Protein AF-A0A943RHI0-F1 (afdb_monomer_lite)

pLDDT: mean 83.56, std 10.18, range [46.06, 96.56]

Secondary structure (DSSP, 8-state):
----EEES--HHHHHHHHTTSSSEEE---HHHHHHHHHHHHHHHHTT----S----PPPEE-TTTHHHHHHHHHHHHHHHHHHHS---

Sequence (88 aa):
MITVFGTGLSGENYKLFNDNDIYALCIEPYYEAAAQGTMTLDRIVRGESIASVARVNRPIVHSDTADKYTAIYESMLAAFAAGTDGNV

Radius of gyration: 16.52 Å; chains: 1; bounding box: 37×43×38 Å

Structure (mmCIF, N/CA/C/O backbone):
data_AF-A0A943RHI0-F1
#
_entry.id   AF-A0A943RHI0-F1
#
loop_
_atom_site.group_PDB
_atom_site.id
_atom_site.type_symbol
_atom_site.label_atom_id
_atom_site.label_alt_id
_atom_site.label_comp_id
_atom_site.label_asym_id
_atom_site.label_entity_id
_atom_site.label_seq_id
_atom_site.pdbx_PDB_ins_code
_atom_site.Cartn_x
_atom_site.Cartn_y
_atom_site.Cartn_z
_atom_site.occupancy
_atom_site.B_iso_or_equiv
_atom_site.auth_seq_id
_atom_site.auth_comp_id
_atom_site.auth_asym_id
_atom_site.auth_atom_id
_atom_site.pdbx_PDB_model_num
ATOM 1 N N . MET A 1 1 ? 19.773 -19.631 -10.627 1.00 60.12 1 MET A N 1
ATOM 2 C CA . MET A 1 1 ? 18.891 -18.471 -10.865 1.00 60.12 1 MET A CA 1
ATOM 3 C C . MET A 1 1 ? 18.497 -17.924 -9.506 1.00 60.12 1 MET A C 1
ATOM 5 O O . MET A 1 1 ? 18.077 -18.721 -8.677 1.00 60.12 1 MET A O 1
ATOM 9 N N . ILE A 1 2 ? 18.726 -16.637 -9.243 1.00 77.50 2 ILE A N 1
ATOM 10 C CA . ILE A 1 2 ? 18.339 -15.981 -7.985 1.00 77.50 2 ILE A CA 1
ATOM 11 C C . ILE A 1 2 ? 17.147 -15.085 -8.309 1.00 77.50 2 ILE A C 1
ATOM 13 O O . ILE A 1 2 ? 17.236 -14.279 -9.230 1.00 77.50 2 ILE A O 1
ATOM 17 N N . THR A 1 3 ? 16.045 -15.246 -7.581 1.00 80.38 3 THR A N 1
ATOM 18 C CA . THR A 1 3 ? 14.868 -14.379 -7.705 1.00 80.38 3 THR A CA 1
ATOM 19 C C . THR A 1 3 ? 14.943 -13.304 -6.631 1.00 80.38 3 THR A C 1
ATOM 21 O O . THR A 1 3 ? 15.010 -13.627 -5.445 1.00 80.38 3 THR A O 1
ATOM 24 N N . VAL A 1 4 ? 14.939 -12.038 -7.045 1.00 84.88 4 VAL A N 1
ATOM 25 C CA . VAL A 1 4 ? 15.013 -10.880 -6.145 1.00 84.88 4 VAL A CA 1
ATOM 26 C C . VAL A 1 4 ? 13.658 -10.179 -6.109 1.00 84.88 4 VAL A C 1
ATOM 28 O O . VAL A 1 4 ? 13.034 -9.974 -7.150 1.00 84.88 4 VAL A O 1
ATOM 31 N N . PHE A 1 5 ? 13.211 -9.816 -4.908 1.00 85.88 5 PHE A N 1
ATOM 32 C CA . PHE A 1 5 ? 11.975 -9.072 -4.667 1.00 85.88 5 PHE A CA 1
ATOM 33 C C . PHE A 1 5 ? 12.315 -7.728 -4.027 1.00 85.88 5 PHE A C 1
ATOM 35 O O . PHE A 1 5 ? 13.083 -7.685 -3.064 1.00 85.88 5 PHE A O 1
ATOM 42 N N . GLY A 1 6 ? 11.731 -6.644 -4.534 1.00 85.25 6 GLY A N 1
ATOM 43 C CA . GLY A 1 6 ? 11.812 -5.332 -3.892 1.00 85.25 6 GLY A CA 1
ATOM 44 C C . GLY A 1 6 ? 10.692 -5.134 -2.867 1.00 85.25 6 GLY A C 1
ATOM 45 O O . GLY A 1 6 ? 9.643 -5.778 -2.934 1.00 85.25 6 GLY A O 1
ATOM 46 N N . THR A 1 7 ? 10.901 -4.229 -1.912 1.00 86.25 7 THR A N 1
ATOM 47 C CA . THR A 1 7 ? 9.898 -3.845 -0.907 1.00 86.25 7 THR A CA 1
ATOM 48 C C . THR A 1 7 ? 9.657 -2.346 -0.937 1.00 86.25 7 THR A C 1
ATOM 50 O O . THR A 1 7 ? 10.600 -1.561 -0.906 1.00 86.25 7 THR A O 1
ATOM 53 N N . GLY A 1 8 ? 8.383 -1.970 -0.927 1.00 80.19 8 GLY A N 1
ATOM 54 C CA . GLY A 1 8 ? 7.922 -0.589 -0.981 1.00 80.19 8 GLY A CA 1
ATOM 55 C C . GLY A 1 8 ? 7.977 -0.020 -2.393 1.00 80.19 8 GLY A C 1
ATOM 56 O O . GLY A 1 8 ? 8.825 -0.414 -3.201 1.00 80.19 8 GLY A O 1
ATOM 57 N N . LEU A 1 9 ? 7.062 0.897 -2.702 1.00 71.94 9 LEU A N 1
ATOM 58 C CA . LEU A 1 9 ? 7.094 1.591 -3.986 1.00 71.94 9 LEU A CA 1
ATOM 59 C C . LEU A 1 9 ? 7.875 2.905 -3.849 1.00 71.94 9 LEU A C 1
ATOM 61 O O . LEU A 1 9 ? 7.488 3.825 -3.131 1.00 71.94 9 LEU A O 1
ATOM 65 N N . SER A 1 10 ? 9.019 2.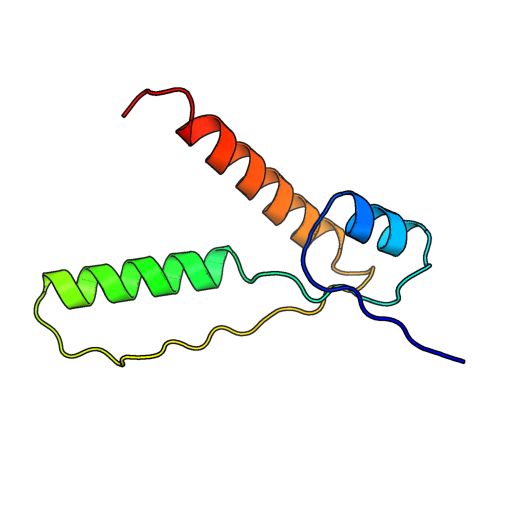956 -4.524 1.00 77.38 10 SER A N 1
ATOM 66 C CA . SER A 1 10 ? 9.859 4.141 -4.689 1.00 77.38 10 SER A CA 1
ATOM 67 C C . SER A 1 10 ? 10.202 4.284 -6.169 1.00 77.38 10 SER A C 1
ATOM 69 O O . SER A 1 10 ? 10.165 3.296 -6.905 1.00 77.38 10 SER A O 1
ATOM 71 N N . GLY A 1 11 ? 10.570 5.489 -6.615 1.00 75.38 11 GLY A N 1
ATOM 72 C CA . GLY A 1 11 ? 11.013 5.689 -8.001 1.00 75.38 11 GLY A CA 1
ATOM 73 C C . GLY A 1 11 ? 12.186 4.775 -8.387 1.00 75.38 11 GLY A C 1
ATOM 74 O O . GLY A 1 11 ? 12.242 4.277 -9.507 1.00 75.38 11 GLY A O 1
ATOM 75 N N . GLU A 1 12 ? 13.080 4.482 -7.438 1.00 83.62 12 GLU A N 1
ATOM 76 C CA . GLU A 1 12 ? 14.209 3.564 -7.627 1.00 83.62 12 GLU A CA 1
ATOM 77 C C . GLU A 1 12 ? 13.754 2.106 -7.764 1.00 83.62 12 GLU A C 1
ATOM 79 O O . GLU A 1 12 ? 14.139 1.428 -8.714 1.00 83.62 12 GLU A O 1
ATOM 84 N N . ASN A 1 13 ? 12.883 1.636 -6.867 1.00 82.38 13 ASN A N 1
ATOM 85 C CA . ASN A 1 13 ? 12.340 0.278 -6.917 1.00 82.38 13 ASN A CA 1
ATOM 86 C C . ASN A 1 13 ? 11.494 0.051 -8.172 1.00 82.38 13 ASN A C 1
ATOM 88 O O . ASN A 1 13 ? 11.526 -1.030 -8.753 1.00 82.38 13 ASN A O 1
ATOM 92 N N . TYR A 1 14 ? 10.766 1.078 -8.610 1.00 78.50 14 TYR A N 1
ATOM 93 C CA . TYR A 1 14 ? 10.000 1.037 -9.847 1.00 78.50 14 TYR A CA 1
ATOM 94 C C . TYR A 1 14 ? 10.907 0.933 -11.074 1.00 78.50 14 TYR A C 1
ATOM 96 O O . TYR A 1 14 ? 10.640 0.147 -11.980 1.00 78.50 14 TYR A O 1
ATOM 104 N N . LYS A 1 15 ? 12.023 1.671 -11.084 1.00 82.19 15 LYS A N 1
ATOM 105 C CA . LYS A 1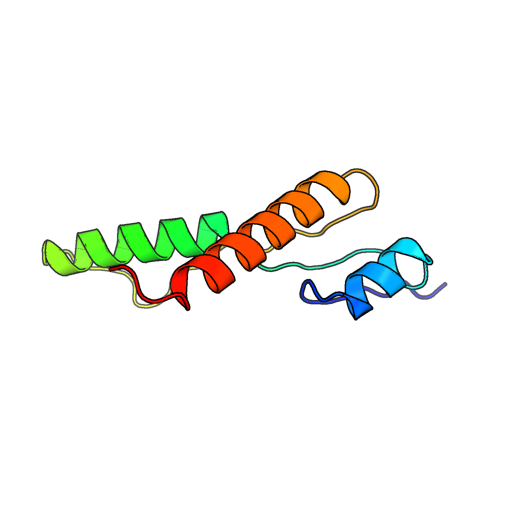 15 ? 13.027 1.570 -12.143 1.00 82.19 15 LYS A CA 1
ATOM 106 C C . LYS A 1 15 ? 13.647 0.171 -12.206 1.00 82.19 15 LYS A C 1
ATOM 108 O O . LYS A 1 15 ? 13.632 -0.431 -13.269 1.00 82.19 15 LYS A O 1
ATOM 113 N N . LEU A 1 16 ? 14.102 -0.370 -11.073 1.00 84.62 16 LEU A N 1
ATOM 114 C CA . LEU A 1 16 ? 14.661 -1.729 -10.999 1.00 84.62 16 LEU A CA 1
ATOM 115 C C . LEU A 1 16 ? 13.664 -2.794 -11.475 1.00 84.62 16 LEU A C 1
ATOM 117 O O . LEU A 1 16 ? 14.043 -3.783 -12.097 1.00 84.62 16 LEU A O 1
ATOM 121 N N . PHE A 1 17 ? 12.380 -2.599 -11.179 1.00 83.44 17 PHE A N 1
ATOM 122 C CA . PHE A 1 17 ? 11.321 -3.487 -11.639 1.00 83.44 17 PHE A CA 1
ATOM 123 C C . PHE A 1 17 ? 11.131 -3.419 -13.162 1.00 83.44 17 PHE A C 1
ATOM 125 O O . PHE A 1 17 ? 11.084 -4.459 -13.814 1.00 83.44 17 PHE A O 1
ATOM 132 N N . ASN A 1 18 ? 11.099 -2.217 -13.742 1.00 80.69 18 ASN A N 1
ATOM 133 C CA . ASN A 1 18 ? 10.967 -2.030 -15.193 1.00 80.69 18 ASN A CA 1
ATOM 134 C C . ASN A 1 18 ? 12.201 -2.498 -15.978 1.00 80.69 18 ASN A C 1
ATOM 136 O O . ASN A 1 18 ? 12.063 -3.024 -17.083 1.00 80.69 18 ASN A O 1
ATOM 140 N N . ASP A 1 19 ? 13.392 -2.352 -15.397 1.00 86.50 19 ASP A N 1
ATOM 141 C CA . ASP A 1 19 ? 14.656 -2.799 -15.989 1.00 86.50 19 ASP A CA 1
ATOM 142 C C . ASP A 1 19 ? 14.826 -4.340 -15.901 1.00 86.50 19 ASP A C 1
ATOM 144 O O . ASP A 1 19 ? 15.770 -4.896 -16.458 1.00 86.50 19 ASP A O 1
ATOM 148 N N . ASN A 1 20 ? 13.861 -5.053 -15.293 1.00 82.12 20 ASN A N 1
ATOM 149 C CA . ASN A 1 20 ? 13.868 -6.498 -15.005 1.00 82.12 20 ASN A CA 1
ATOM 150 C C . ASN A 1 20 ? 14.982 -6.952 -14.041 1.00 82.12 20 ASN A C 1
ATOM 152 O O . ASN A 1 20 ? 15.319 -8.138 -13.994 1.00 82.12 20 ASN A O 1
ATOM 156 N N . ASP A 1 21 ? 15.519 -6.036 -13.232 1.00 84.44 21 ASP A N 1
ATOM 157 C CA . ASP A 1 21 ? 16.513 -6.342 -12.196 1.00 84.44 21 ASP A CA 1
ATOM 158 C C . ASP A 1 21 ? 15.877 -6.995 -10.955 1.00 84.44 21 ASP A C 1
ATOM 160 O O . 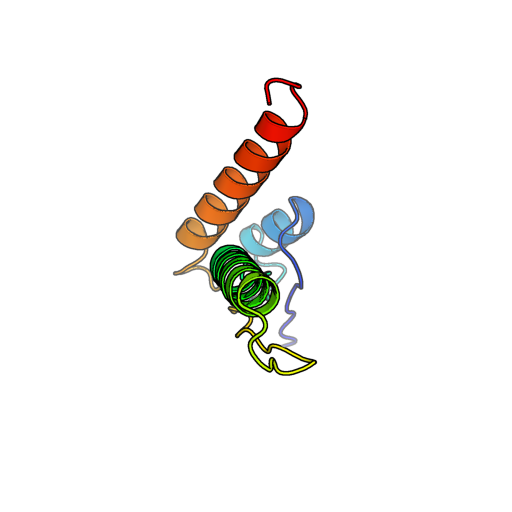ASP A 1 21 ? 16.538 -7.728 -10.212 1.00 84.44 21 ASP A O 1
ATOM 164 N N . ILE A 1 22 ? 14.578 -6.767 -10.733 1.00 87.25 22 ILE A N 1
ATOM 165 C CA . ILE A 1 22 ? 13.777 -7.441 -9.703 1.00 87.25 22 ILE A CA 1
ATOM 166 C C . ILE A 1 22 ? 12.516 -8.061 -10.302 1.00 87.25 22 ILE A C 1
ATOM 168 O O . ILE A 1 22 ? 11.884 -7.511 -11.197 1.00 87.25 22 ILE A O 1
ATOM 172 N N . TYR A 1 23 ? 12.132 -9.222 -9.774 1.00 85.69 23 TYR A N 1
ATOM 173 C CA . TYR A 1 23 ? 11.038 -10.034 -10.310 1.00 85.69 23 TYR A CA 1
ATOM 174 C C . TYR A 1 23 ? 9.649 -9.515 -9.916 1.00 85.69 23 TYR A C 1
ATOM 176 O O . TYR A 1 23 ? 8.674 -9.695 -10.645 1.00 85.69 23 TYR A O 1
ATOM 184 N N . ALA A 1 24 ? 9.543 -8.925 -8.725 1.00 86.31 24 ALA A N 1
ATOM 185 C CA . ALA A 1 24 ? 8.288 -8.427 -8.181 1.00 86.31 24 ALA A CA 1
ATOM 186 C C . ALA A 1 24 ? 8.518 -7.417 -7.054 1.00 86.31 24 ALA A C 1
ATOM 188 O O . ALA A 1 24 ? 9.577 -7.396 -6.415 1.00 86.31 24 ALA A O 1
ATOM 189 N N . LEU A 1 25 ? 7.488 -6.613 -6.788 1.00 88.75 25 LEU A N 1
ATOM 190 C CA . LEU A 1 25 ? 7.474 -5.609 -5.727 1.00 88.75 25 LEU A CA 1
ATOM 191 C C . LEU A 1 25 ? 6.428 -5.940 -4.667 1.00 88.75 25 LEU A C 1
ATOM 193 O O . LEU A 1 25 ? 5.258 -6.133 -4.970 1.00 88.75 25 LEU A O 1
ATOM 197 N N . CYS A 1 26 ? 6.831 -5.956 -3.402 1.00 89.12 26 CYS A N 1
ATOM 198 C CA . CYS A 1 26 ? 5.915 -6.033 -2.270 1.00 89.12 26 CYS A CA 1
ATOM 199 C C . CYS A 1 26 ? 5.563 -4.611 -1.813 1.00 89.12 26 CYS A C 1
ATOM 201 O O . CYS A 1 26 ? 6.362 -3.951 -1.143 1.00 89.12 26 CYS A O 1
ATOM 203 N N . ILE A 1 27 ? 4.386 -4.105 -2.168 1.00 87.56 27 ILE A N 1
ATOM 204 C CA . ILE A 1 27 ? 4.041 -2.681 -1.992 1.00 87.56 27 ILE A CA 1
ATOM 205 C C . ILE A 1 27 ? 3.124 -2.461 -0.793 1.00 87.56 27 ILE A C 1
ATOM 207 O O . ILE A 1 27 ? 2.491 -3.395 -0.315 1.00 87.56 27 ILE A O 1
ATOM 211 N N . GLU A 1 28 ? 3.021 -1.233 -0.304 1.00 85.12 28 GLU A N 1
ATOM 212 C CA . GLU A 1 28 ? 2.081 -0.875 0.753 1.00 85.12 28 GLU A CA 1
ATOM 213 C C . GLU A 1 28 ? 0.615 -0.952 0.262 1.00 85.12 28 GLU A C 1
ATOM 215 O O . GLU A 1 28 ? 0.292 -0.448 -0.815 1.00 85.12 28 GLU A O 1
ATOM 220 N N . PRO A 1 29 ? -0.311 -1.538 1.046 1.00 87.56 29 PRO A N 1
ATOM 221 C CA . PRO A 1 29 ? -1.730 -1.581 0.703 1.00 87.56 29 PRO A CA 1
ATOM 222 C C . PRO A 1 29 ? -2.411 -0.261 1.090 1.00 87.56 29 PRO A C 1
ATOM 224 O O . PRO A 1 29 ? -3.124 -0.189 2.091 1.00 87.56 29 PRO A O 1
ATOM 227 N N . TYR A 1 30 ? -2.124 0.815 0.350 1.00 84.69 30 TYR A N 1
ATOM 228 C CA . TYR A 1 30 ? -2.498 2.182 0.735 1.00 84.69 30 TYR A CA 1
ATOM 229 C C . TYR A 1 30 ? -3.998 2.354 1.012 1.00 84.69 30 TYR A C 1
ATOM 231 O O . TYR A 1 30 ? -4.364 2.929 2.038 1.00 84.69 30 TYR A O 1
ATOM 239 N N . TYR A 1 31 ? -4.873 1.837 0.145 1.00 85.88 31 TYR A N 1
ATOM 240 C CA . TYR A 1 31 ? -6.319 1.987 0.321 1.00 85.88 31 TYR A CA 1
ATOM 241 C C . TYR A 1 31 ? -6.868 1.128 1.453 1.00 85.88 31 TYR A C 1
ATOM 243 O O . TYR A 1 31 ? -7.674 1.608 2.246 1.00 85.88 31 TYR A O 1
ATOM 251 N N . GLU A 1 32 ? -6.428 -0.123 1.572 1.00 88.75 32 GLU A N 1
ATOM 252 C CA . GLU A 1 32 ? -6.871 -1.015 2.638 1.00 88.75 32 GLU A CA 1
ATOM 253 C C . GLU A 1 32 ? -6.386 -0.519 4.000 1.00 88.75 32 GLU A C 1
ATOM 255 O O . GLU A 1 32 ? -7.150 -0.539 4.963 1.00 88.75 32 GLU A O 1
ATOM 260 N N . ALA A 1 33 ? -5.145 -0.032 4.084 1.00 88.69 33 ALA A N 1
ATOM 261 C CA . ALA A 1 33 ? -4.604 0.570 5.296 1.00 88.69 33 ALA A CA 1
ATOM 262 C C . ALA A 1 33 ? -5.378 1.837 5.683 1.00 88.69 33 ALA A C 1
ATOM 264 O O . ALA A 1 33 ? -5.761 1.979 6.845 1.00 88.69 33 ALA A O 1
ATOM 265 N N . ALA A 1 34 ? -5.670 2.718 4.718 1.00 88.69 34 ALA A N 1
ATOM 266 C CA . ALA A 1 34 ? -6.470 3.916 4.957 1.00 88.69 34 ALA A CA 1
ATOM 267 C C . ALA A 1 34 ? -7.888 3.561 5.427 1.00 88.69 34 ALA A C 1
ATOM 269 O O . ALA A 1 34 ? -8.330 4.048 6.465 1.00 88.69 34 ALA A O 1
ATOM 270 N N . ALA A 1 35 ? -8.570 2.647 4.733 1.00 90.44 35 ALA A N 1
ATOM 271 C CA . ALA A 1 35 ? -9.912 2.206 5.096 1.00 90.44 35 ALA A CA 1
ATOM 272 C C . ALA A 1 35 ? -9.947 1.570 6.494 1.00 90.44 35 ALA A C 1
ATOM 274 O O . ALA A 1 35 ? -10.817 1.902 7.299 1.00 90.44 35 ALA A O 1
ATOM 275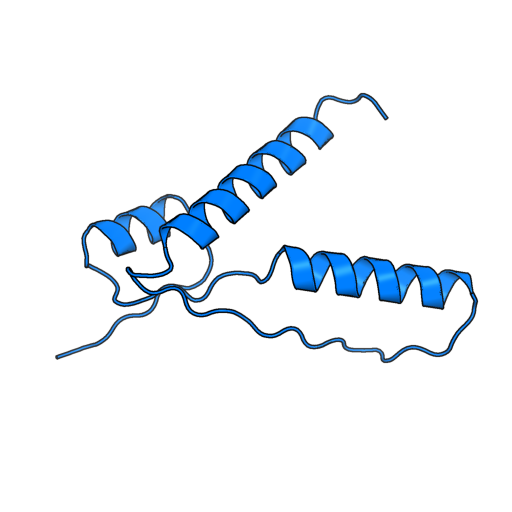 N N . GLN A 1 36 ? -8.994 0.687 6.815 1.00 92.31 36 GLN A N 1
ATOM 276 C CA . GLN A 1 36 ? -8.879 0.089 8.150 1.00 92.31 36 GLN A CA 1
ATOM 277 C C . GLN A 1 36 ? -8.624 1.143 9.227 1.00 92.31 36 GLN A C 1
ATOM 279 O O . GLN A 1 36 ? -9.254 1.089 10.284 1.00 92.31 36 GLN A O 1
ATOM 284 N N . GLY A 1 37 ? -7.760 2.123 8.956 1.00 90.94 37 GLY A N 1
ATOM 285 C CA . GLY A 1 37 ? -7.522 3.252 9.850 1.00 90.94 37 GLY A CA 1
ATOM 286 C C . GLY A 1 37 ? -8.797 4.056 10.113 1.00 90.94 37 GLY A C 1
ATOM 287 O O . GLY A 1 37 ? -9.167 4.255 11.269 1.00 90.94 37 GLY A O 1
ATOM 288 N N . THR A 1 38 ? -9.521 4.442 9.059 1.00 92.44 38 THR A N 1
ATOM 289 C CA . THR A 1 38 ? -10.771 5.212 9.166 1.00 92.44 38 THR A CA 1
ATOM 290 C C . THR A 1 38 ? -11.859 4.447 9.915 1.00 92.44 38 THR A C 1
ATOM 292 O O . THR A 1 38 ? -12.487 5.003 10.812 1.00 92.44 38 THR A O 1
ATOM 295 N N . MET A 1 39 ? -12.062 3.164 9.601 1.00 93.06 39 MET A N 1
ATOM 296 C CA . MET A 1 39 ? -13.043 2.328 10.302 1.00 93.06 39 MET A CA 1
ATOM 297 C C . MET A 1 39 ? -12.686 2.152 11.780 1.00 93.06 39 MET A C 1
ATOM 299 O O . MET A 1 39 ? -13.562 2.191 12.638 1.00 93.06 39 MET A O 1
ATOM 303 N N . THR A 1 40 ? -11.401 1.974 12.090 1.00 93.81 40 THR A N 1
ATOM 304 C CA . THR A 1 40 ? -10.937 1.853 13.477 1.00 93.81 40 THR A CA 1
ATOM 305 C C . THR A 1 40 ? -11.173 3.152 14.241 1.00 93.81 40 THR A C 1
ATOM 307 O O . THR A 1 40 ? -11.658 3.114 15.369 1.00 93.81 40 THR A O 1
ATOM 310 N N . LEU A 1 41 ? -10.901 4.302 13.619 1.00 93.44 41 LEU A N 1
ATOM 311 C CA . LEU A 1 41 ? -11.154 5.610 14.215 1.00 93.44 41 LEU A CA 1
ATOM 312 C C . LEU A 1 41 ? -12.647 5.847 14.489 1.00 93.44 41 LEU A C 1
ATOM 314 O O . LEU A 1 41 ? -12.987 6.263 15.592 1.00 93.44 41 LEU A O 1
ATOM 318 N N . ASP A 1 42 ? -13.535 5.546 13.536 1.00 95.06 42 ASP A N 1
ATOM 319 C CA . ASP A 1 42 ? -14.992 5.671 13.727 1.00 95.06 42 ASP A CA 1
ATOM 320 C C . ASP A 1 42 ? -15.474 4.836 14.926 1.00 95.06 42 ASP A C 1
ATOM 322 O O . ASP A 1 42 ? -16.214 5.328 15.779 1.00 95.06 42 ASP A O 1
ATOM 326 N N . ARG A 1 43 ? -14.970 3.605 15.066 1.00 94.44 43 ARG A N 1
ATOM 327 C CA . ARG A 1 43 ? -15.276 2.738 16.216 1.00 94.44 43 ARG A CA 1
ATOM 328 C C . ARG A 1 43 ? -14.764 3.299 17.540 1.00 94.44 43 ARG A C 1
ATOM 330 O O . ARG A 1 43 ? -15.489 3.256 18.532 1.00 94.44 43 ARG A O 1
ATOM 337 N N . ILE A 1 44 ? -13.553 3.864 17.559 1.00 94.06 44 ILE A N 1
ATOM 338 C CA . ILE A 1 44 ? -13.005 4.540 18.747 1.00 94.06 44 ILE A CA 1
ATOM 339 C C . ILE A 1 44 ? -13.909 5.708 19.153 1.00 94.06 44 ILE A C 1
ATOM 341 O O . ILE A 1 44 ? -14.253 5.833 20.326 1.00 94.06 44 ILE A O 1
ATOM 345 N N . VAL A 1 45 ? -14.327 6.538 18.193 1.00 96.25 45 VAL A N 1
ATOM 346 C CA . VAL A 1 45 ? -15.205 7.693 18.443 1.00 96.25 45 VAL A CA 1
ATOM 347 C C . VAL A 1 45 ? -16.561 7.257 19.011 1.00 96.25 45 VAL A C 1
ATOM 349 O O . VAL A 1 45 ? -17.120 7.943 19.865 1.00 96.25 45 VAL A O 1
ATOM 352 N N . ARG A 1 46 ? -17.068 6.091 18.600 1.00 96.56 46 ARG A N 1
ATOM 353 C CA . ARG A 1 46 ? -18.305 5.483 19.122 1.00 96.56 46 ARG A CA 1
ATOM 354 C C . ARG A 1 46 ? -18.142 4.791 20.480 1.00 96.56 46 ARG A C 1
ATOM 356 O O . ARG A 1 46 ? -19.133 4.323 21.035 1.00 96.56 46 ARG A O 1
ATOM 363 N N . GLY A 1 47 ? -16.925 4.723 21.024 1.00 95.62 47 GLY A N 1
ATOM 364 C CA . GLY A 1 47 ? -16.635 4.033 22.283 1.00 95.62 47 GLY A CA 1
ATOM 365 C C . GLY A 1 47 ? -16.688 2.506 22.178 1.00 95.62 47 GLY A C 1
ATOM 366 O O . GLY A 1 47 ? -16.864 1.827 23.189 1.00 95.62 47 GLY A O 1
ATOM 367 N N . GLU A 1 48 ? -16.563 1.952 20.971 1.00 95.94 48 GLU A N 1
ATOM 368 C CA . GLU A 1 48 ? -16.555 0.507 20.751 1.00 95.94 48 GLU A CA 1
ATOM 369 C C . GLU A 1 48 ? -15.208 -0.112 21.158 1.00 95.94 48 GLU A C 1
ATOM 371 O O . GLU A 1 48 ? -14.145 0.505 21.055 1.00 95.94 48 GLU A O 1
ATOM 376 N N . SER A 1 49 ? -15.236 -1.374 21.595 1.00 90.69 49 SER A N 1
ATOM 377 C CA . SER A 1 49 ? -14.007 -2.133 21.830 1.00 90.69 49 SER A CA 1
ATOM 378 C C . SER A 1 49 ? -13.368 -2.517 20.496 1.00 90.69 49 SER A C 1
ATOM 380 O O . SER A 1 49 ? -14.012 -3.121 19.636 1.00 90.69 49 SER A O 1
ATOM 382 N N . ILE A 1 50 ? -12.089 -2.184 20.334 1.00 91.00 50 ILE A N 1
ATOM 383 C CA . ILE A 1 50 ? -11.312 -2.478 19.129 1.00 91.00 50 ILE A CA 1
ATOM 384 C C . ILE A 1 50 ? -10.105 -3.360 19.448 1.00 91.00 50 ILE A C 1
ATOM 386 O O . ILE A 1 50 ? -9.564 -3.341 20.555 1.00 91.00 50 ILE A O 1
ATOM 390 N N . ALA A 1 51 ? -9.657 -4.124 18.453 1.00 89.00 51 ALA A N 1
ATOM 391 C CA . ALA A 1 51 ? -8.396 -4.845 18.545 1.00 89.00 51 ALA A CA 1
ATOM 392 C C . ALA A 1 51 ? -7.219 -3.858 18.567 1.00 89.00 51 ALA A C 1
ATOM 394 O O . ALA A 1 51 ? -7.218 -2.864 17.845 1.00 89.00 51 ALA A O 1
ATOM 395 N N . SER A 1 52 ? -6.184 -4.169 19.349 1.00 86.62 52 SER A N 1
ATOM 396 C CA . SER A 1 52 ? -4.958 -3.362 19.414 1.00 86.62 52 SER A CA 1
ATOM 397 C C . SER A 1 52 ? -4.088 -3.465 18.158 1.00 86.62 52 SER A C 1
ATOM 399 O O . SER A 1 52 ? -3.194 -2.646 17.963 1.00 86.62 52 SER A O 1
ATOM 401 N N . VAL A 1 53 ? -4.327 -4.472 17.310 1.00 89.88 53 VAL A N 1
ATOM 402 C CA . VAL A 1 53 ? -3.565 -4.724 16.083 1.00 89.88 53 VAL A CA 1
ATOM 403 C C . VAL A 1 53 ? -4.523 -5.039 14.940 1.00 89.88 53 VAL A C 1
ATOM 405 O O . VAL A 1 53 ? -5.308 -5.983 15.026 1.00 89.88 53 VAL A O 1
ATOM 408 N N . ALA A 1 54 ? -4.402 -4.291 13.843 1.00 84.88 54 ALA A N 1
ATOM 409 C CA . ALA A 1 54 ? -5.037 -4.595 12.566 1.00 84.88 54 ALA A CA 1
ATOM 410 C C . ALA A 1 54 ? -4.007 -5.197 11.600 1.00 84.88 54 ALA A C 1
ATOM 412 O O . ALA A 1 54 ? -2.850 -4.778 11.564 1.00 84.88 54 ALA A O 1
ATOM 413 N N . ARG A 1 55 ? -4.423 -6.193 10.812 1.00 89.38 55 ARG A N 1
ATOM 414 C CA . ARG A 1 55 ? -3.601 -6.790 9.752 1.00 89.38 55 ARG A CA 1
ATOM 415 C C . ARG A 1 55 ? -4.226 -6.473 8.405 1.00 89.38 55 ARG A C 1
ATOM 417 O O . ARG A 1 55 ? -5.422 -6.674 8.221 1.00 89.38 55 ARG A O 1
ATOM 424 N N . VAL A 1 56 ? -3.399 -6.015 7.475 1.00 88.38 56 VAL A N 1
ATOM 425 C CA . VAL A 1 56 ? -3.775 -5.769 6.082 1.00 88.38 56 VAL A CA 1
ATOM 426 C C . VAL A 1 56 ? -2.903 -6.617 5.173 1.00 88.38 56 VAL A C 1
ATOM 428 O O . VAL A 1 56 ? -1.719 -6.822 5.449 1.00 88.38 56 VAL A O 1
ATOM 431 N N . ASN A 1 57 ? -3.499 -7.142 4.106 1.00 88.62 57 ASN A N 1
ATOM 432 C CA . ASN A 1 57 ? -2.773 -7.961 3.148 1.00 88.62 57 ASN A CA 1
ATOM 433 C C . ASN A 1 57 ? -1.899 -7.065 2.283 1.00 88.62 57 ASN A C 1
ATOM 435 O O . ASN A 1 57 ? -2.390 -6.126 1.664 1.00 88.62 57 ASN A O 1
ATOM 439 N N . ARG A 1 58 ? -0.604 -7.373 2.247 1.00 88.25 58 ARG A N 1
ATOM 440 C CA . ARG A 1 58 ? 0.369 -6.636 1.451 1.00 88.25 58 ARG A CA 1
ATOM 441 C C . ARG A 1 58 ? 0.432 -7.238 0.040 1.00 88.25 58 ARG A C 1
ATOM 443 O O . ARG A 1 58 ? 0.744 -8.426 -0.066 1.00 88.25 58 ARG A O 1
ATOM 450 N N . PRO A 1 59 ? 0.100 -6.486 -1.024 1.00 87.62 59 PRO A N 1
ATOM 451 C CA . PRO A 1 59 ? 0.077 -7.039 -2.369 1.00 87.62 59 PRO A CA 1
ATOM 452 C C . PRO A 1 59 ? 1.488 -7.215 -2.939 1.00 87.62 59 PRO A C 1
ATOM 454 O O . PRO A 1 59 ? 2.403 -6.433 -2.668 1.00 87.62 59 PRO A O 1
ATOM 457 N N . ILE A 1 60 ? 1.627 -8.258 -3.757 1.00 88.88 60 ILE A N 1
ATOM 458 C CA . ILE A 1 60 ? 2.809 -8.522 -4.576 1.00 88.88 60 ILE A CA 1
ATOM 459 C C . ILE A 1 60 ? 2.467 -8.103 -6.003 1.00 88.88 60 ILE A C 1
ATOM 461 O O . ILE A 1 60 ? 1.474 -8.560 -6.568 1.00 88.88 60 ILE A O 1
ATOM 465 N N . VAL A 1 61 ? 3.278 -7.212 -6.554 1.00 87.50 61 VAL A N 1
ATOM 466 C CA . VAL A 1 61 ? 3.129 -6.643 -7.887 1.00 87.50 61 VAL A CA 1
ATOM 467 C C . VAL A 1 61 ? 4.019 -7.401 -8.852 1.00 87.50 61 VAL A C 1
ATOM 469 O O . VAL A 1 61 ? 5.228 -7.519 -8.640 1.00 87.50 61 VAL A O 1
ATOM 472 N N . HIS A 1 62 ? 3.392 -7.875 -9.917 1.00 87.69 62 HIS A N 1
ATOM 473 C CA . HIS A 1 62 ? 4.025 -8.488 -11.074 1.00 87.69 62 HIS A CA 1
ATOM 474 C C . HIS A 1 62 ? 3.808 -7.599 -12.304 1.00 87.69 62 HIS A C 1
ATOM 476 O O . HIS A 1 62 ? 3.056 -6.626 -12.253 1.00 87.69 62 HIS A O 1
ATOM 482 N N . SER A 1 63 ? 4.493 -7.895 -13.409 1.00 82.62 63 SER A N 1
ATOM 483 C CA . SER A 1 63 ? 4.471 -7.050 -14.615 1.00 82.62 63 SER A CA 1
ATOM 484 C C . SER A 1 63 ? 3.070 -6.886 -15.211 1.00 82.62 63 SER A C 1
ATOM 486 O O . SER A 1 63 ? 2.753 -5.835 -15.752 1.00 82.62 63 SER A O 1
ATOM 488 N N . ASP A 1 64 ? 2.207 -7.883 -15.040 1.00 85.31 64 ASP A N 1
ATOM 489 C CA . ASP A 1 64 ? 0.799 -7.881 -15.452 1.00 85.31 64 ASP A CA 1
ATOM 490 C C . ASP A 1 64 ? -0.106 -6.955 -14.616 1.00 85.31 64 ASP A C 1
ATOM 492 O O . ASP A 1 64 ? -1.195 -6.581 -15.047 1.00 85.31 64 ASP A O 1
ATOM 496 N N . THR A 1 65 ? 0.332 -6.593 -13.411 1.00 85.06 65 THR A N 1
ATOM 497 C CA . THR A 1 65 ? -0.423 -5.799 -12.433 1.00 85.06 65 THR A CA 1
ATOM 498 C C . THR A 1 65 ? 0.247 -4.465 -12.109 1.00 85.06 65 THR A C 1
ATOM 500 O O . THR A 1 65 ? -0.331 -3.657 -11.380 1.00 85.06 65 THR A O 1
ATOM 503 N N . ALA A 1 66 ? 1.431 -4.215 -12.670 1.00 82.12 66 ALA A N 1
ATOM 504 C CA . ALA A 1 66 ? 2.271 -3.058 -12.395 1.00 82.12 66 ALA A CA 1
ATOM 505 C C . ALA A 1 66 ? 1.548 -1.730 -12.632 1.00 82.12 66 ALA A C 1
ATOM 507 O O . ALA A 1 66 ? 1.454 -0.928 -11.706 1.00 82.12 66 ALA A O 1
ATOM 508 N N . ASP A 1 67 ? 0.937 -1.553 -13.805 1.00 83.62 67 ASP A N 1
ATOM 509 C CA . ASP A 1 67 ? 0.263 -0.307 -14.194 1.00 83.62 67 ASP A CA 1
ATOM 510 C C . ASP A 1 67 ? -0.803 0.129 -13.184 1.00 83.62 67 ASP A C 1
ATOM 512 O O . ASP A 1 67 ? -0.893 1.301 -12.811 1.00 83.62 67 ASP A O 1
ATOM 516 N N . LYS A 1 68 ? -1.588 -0.833 -12.681 1.00 85.12 68 LYS A N 1
ATOM 517 C CA . LYS A 1 68 ? -2.610 -0.574 -11.664 1.00 85.12 68 LYS A CA 1
ATOM 518 C C . LYS A 1 68 ? -1.978 0.005 -10.403 1.00 85.12 68 LYS A C 1
ATOM 520 O O . LYS A 1 68 ? -2.481 0.981 -9.858 1.00 85.12 68 LYS A O 1
ATOM 525 N N . TYR A 1 69 ? -0.913 -0.613 -9.910 1.00 82.62 69 TYR A N 1
ATOM 526 C CA . TYR A 1 69 ? -0.302 -0.214 -8.648 1.00 82.62 69 TYR A CA 1
ATOM 527 C C . TYR A 1 69 ? 0.540 1.060 -8.769 1.00 82.62 69 TYR A C 1
ATOM 529 O O . TYR A 1 69 ? 0.572 1.844 -7.820 1.00 82.62 69 TYR A O 1
ATOM 537 N N . THR A 1 70 ? 1.120 1.325 -9.941 1.00 81.75 70 THR A N 1
ATOM 538 C CA . THR A 1 70 ? 1.746 2.612 -10.268 1.00 81.75 70 THR A CA 1
ATOM 539 C C . THR A 1 70 ? 0.725 3.741 -10.217 1.00 81.75 70 THR A C 1
ATOM 541 O O . THR A 1 70 ? 0.946 4.728 -9.520 1.00 81.75 70 THR A O 1
ATOM 544 N N . ALA A 1 71 ? -0.439 3.570 -10.851 1.00 85.50 71 ALA A N 1
ATOM 545 C CA . ALA A 1 71 ? -1.494 4.583 -10.830 1.00 85.50 71 ALA A CA 1
ATOM 546 C C . ALA A 1 71 ? -1.992 4.886 -9.404 1.00 85.50 71 ALA A C 1
ATOM 548 O O . ALA A 1 71 ? -2.261 6.040 -9.061 1.00 85.50 71 ALA A O 1
ATOM 549 N N . ILE A 1 72 ? -2.085 3.862 -8.546 1.00 83.88 72 ILE A N 1
ATOM 550 C CA . ILE A 1 72 ? -2.452 4.023 -7.130 1.00 83.88 72 ILE A CA 1
ATOM 551 C C . ILE A 1 72 ? -1.391 4.837 -6.384 1.00 83.88 72 ILE A C 1
ATOM 553 O O . ILE A 1 72 ? -1.732 5.734 -5.613 1.00 83.88 72 ILE A O 1
ATOM 557 N N . TYR A 1 73 ? -0.114 4.545 -6.617 1.00 82.25 73 TYR A N 1
ATOM 558 C CA . TYR A 1 73 ? 0.989 5.263 -5.990 1.00 82.25 73 TYR A CA 1
ATOM 559 C C . TYR A 1 73 ? 1.073 6.725 -6.432 1.00 82.25 73 TYR A C 1
ATOM 561 O O . TYR A 1 73 ? 1.189 7.608 -5.588 1.00 82.25 73 TYR A O 1
ATOM 569 N N . GLU A 1 74 ? 0.945 7.003 -7.728 1.00 84.81 74 GLU A N 1
ATOM 570 C CA . GLU A 1 74 ? 0.911 8.373 -8.250 1.00 84.81 74 GLU A CA 1
ATOM 571 C C . GLU A 1 74 ? -0.273 9.159 -7.678 1.00 84.81 74 GLU A C 1
ATOM 573 O O . GLU A 1 74 ? -0.114 10.298 -7.237 1.00 84.81 74 GLU A O 1
ATOM 578 N N . SER A 1 75 ? -1.448 8.525 -7.602 1.00 84.75 75 SER A N 1
ATOM 579 C CA . SER A 1 75 ? -2.636 9.114 -6.973 1.00 84.75 75 SER A CA 1
ATOM 580 C C . SER A 1 75 ? -2.403 9.428 -5.493 1.00 84.75 75 SER A C 1
ATOM 582 O O . SER A 1 75 ? -2.836 10.471 -5.004 1.00 84.75 75 SER A O 1
ATOM 584 N N . MET A 1 76 ? -1.703 8.545 -4.773 1.00 83.44 76 MET A N 1
ATOM 585 C CA . MET A 1 76 ? -1.318 8.764 -3.380 1.00 83.44 76 MET A CA 1
ATOM 586 C C . MET A 1 76 ? -0.351 9.947 -3.258 1.00 83.44 76 MET A C 1
ATOM 588 O O . MET A 1 76 ? -0.625 10.858 -2.480 1.00 83.44 76 MET A O 1
ATOM 592 N N . LEU A 1 77 ? 0.718 9.999 -4.058 1.00 83.19 77 LEU A N 1
ATOM 593 C CA . LEU A 1 77 ? 1.661 11.121 -4.048 1.00 83.19 77 LEU A CA 1
ATOM 594 C C . LEU A 1 77 ? 0.964 12.458 -4.322 1.00 83.19 77 LEU A C 1
ATOM 596 O O . LEU A 1 77 ? 1.211 13.432 -3.611 1.00 83.19 77 LEU A O 1
ATOM 600 N N . ALA A 1 78 ? 0.058 12.493 -5.302 1.00 86.75 78 ALA A N 1
ATOM 601 C CA . ALA A 1 78 ? -0.730 13.679 -5.612 1.00 86.75 78 ALA A CA 1
ATOM 602 C C . ALA A 1 78 ? -1.614 14.112 -4.430 1.00 86.75 78 ALA A C 1
ATOM 604 O O . ALA A 1 78 ? -1.662 15.296 -4.102 1.00 86.75 78 ALA A O 1
ATOM 605 N N . ALA A 1 79 ? -2.273 13.168 -3.749 1.00 81.50 79 ALA A N 1
ATOM 606 C CA . ALA A 1 79 ? -3.093 13.458 -2.573 1.00 81.50 79 ALA A CA 1
ATOM 607 C C . ALA A 1 79 ? -2.264 13.987 -1.388 1.00 81.50 79 ALA A C 1
ATOM 609 O O . ALA A 1 79 ? -2.697 14.911 -0.700 1.00 81.50 79 ALA A O 1
ATOM 610 N N . PHE A 1 80 ? -1.064 13.442 -1.164 1.00 77.69 80 PHE A N 1
ATOM 611 C CA . PHE A 1 80 ? -0.158 13.934 -0.124 1.00 77.69 80 PHE A CA 1
ATOM 612 C C . PHE A 1 80 ? 0.383 15.332 -0.437 1.00 77.69 80 PHE A C 1
ATOM 614 O O . PHE A 1 80 ? 0.416 16.171 0.459 1.00 77.69 80 PHE A O 1
ATOM 621 N N . ALA A 1 81 ? 0.746 15.605 -1.694 1.00 81.12 81 ALA A N 1
ATOM 622 C CA . ALA A 1 81 ? 1.180 16.934 -2.124 1.00 81.12 81 ALA A CA 1
ATOM 623 C C . ALA A 1 81 ? 0.050 17.976 -2.016 1.00 81.12 81 ALA A C 1
ATOM 625 O O . ALA A 1 81 ? 0.265 19.083 -1.533 1.00 81.12 81 ALA A O 1
ATOM 626 N N . ALA A 1 82 ? -1.184 17.608 -2.374 1.00 74.44 82 ALA A N 1
ATOM 627 C CA . ALA A 1 82 ? -2.341 18.492 -2.228 1.00 74.44 82 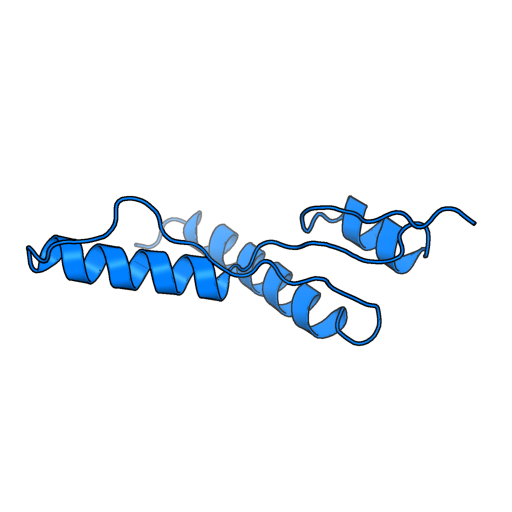ALA A CA 1
ATOM 628 C C . ALA A 1 82 ? -2.653 18.837 -0.757 1.00 74.44 82 ALA A C 1
ATOM 630 O O . ALA A 1 82 ? -3.133 19.930 -0.463 1.00 74.44 82 ALA A O 1
ATOM 631 N N . GLY A 1 83 ? -2.362 17.930 0.182 1.00 61.59 83 GLY A N 1
ATOM 632 C CA . GLY A 1 83 ? -2.539 18.163 1.619 1.00 61.59 83 GLY A CA 1
ATOM 633 C C . GLY A 1 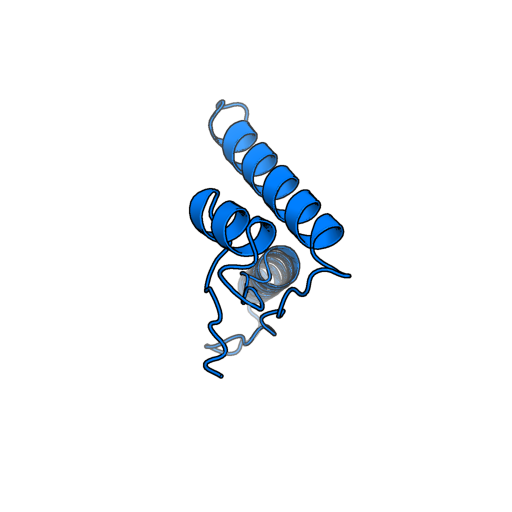83 ? -1.504 19.106 2.248 1.00 61.59 83 GLY A C 1
ATOM 634 O O . GLY A 1 83 ? -1.746 19.629 3.335 1.00 61.59 83 GLY A O 1
ATOM 635 N N . THR A 1 84 ? -0.366 19.348 1.589 1.00 54.31 84 THR A N 1
ATOM 636 C CA . THR A 1 84 ? 0.679 20.268 2.074 1.00 54.31 84 THR A CA 1
ATOM 637 C C . THR A 1 84 ? 0.477 21.722 1.639 1.00 54.31 84 THR A C 1
ATOM 639 O O . THR A 1 84 ? 1.111 22.607 2.209 1.00 54.31 84 THR A O 1
ATOM 642 N N . ASP A 1 85 ? -0.453 21.983 0.714 1.00 53.97 85 ASP A N 1
ATOM 643 C CA . ASP A 1 85 ? -0.736 23.319 0.161 1.00 53.97 85 ASP A CA 1
ATOM 644 C C . ASP A 1 85 ? -1.766 24.135 0.976 1.00 53.97 85 ASP A C 1
ATOM 646 O O . ASP A 1 85 ? -2.203 25.205 0.555 1.00 53.97 85 ASP A O 1
ATOM 650 N N . GLY A 1 86 ? -2.121 23.678 2.183 1.00 51.41 86 GLY A N 1
ATOM 651 C CA . GLY A 1 86 ? -2.662 24.553 3.228 1.00 51.41 86 GLY A CA 1
ATOM 652 C C . GLY A 1 86 ? -4.049 25.161 2.987 1.00 51.41 86 GLY A C 1
ATOM 653 O O . GLY A 1 86 ? -4.290 26.271 3.447 1.00 51.41 86 GLY A O 1
ATOM 654 N N . ASN A 1 87 ? -4.973 24.450 2.336 1.00 46.06 87 ASN A N 1
ATOM 655 C CA . ASN A 1 87 ? -6.399 24.795 2.382 1.00 46.06 87 ASN A CA 1
ATOM 656 C C . ASN A 1 87 ? -7.193 23.659 3.041 1.00 46.06 87 ASN A C 1
ATOM 658 O O . ASN A 1 87 ? -7.815 22.842 2.359 1.00 46.06 87 ASN A O 1
ATOM 662 N N . VAL A 1 88 ? -7.146 23.624 4.375 1.00 47.72 88 VAL A N 1
ATOM 663 C CA . VAL A 1 88 ? -8.163 22.988 5.227 1.00 47.72 88 VAL A CA 1
ATOM 664 C C . VAL A 1 88 ? -8.812 24.079 6.060 1.00 47.72 88 VAL A C 1
ATOM 666 O O . VAL A 1 88 ? -8.045 24.887 6.630 1.00 47.72 88 VAL A O 1
#

Foldseek 3Di:
DDAAEAEEDDPVNLVCQVVVVHFKYFYDPVVQVVVVVVVVVVCVVVVHDDDPDDDDDTDIDGPVCSVVVVVVVVVVVVVVVVVVPDDD